Protein AF-A0A6L4YXU9-F1 (afdb_monomer_lite)

Secondary structure (DSSP, 8-state):
-----------------------------HHHHHHHHHHHHHTTT---------EETTEEHHHHHHHHHHHHHHHHHHHHHHHHHHHHHHHH--TTHHHHHHHHHHHHHHHHHHHHHHHHHHHH---HHHHHHHHHHHHHHHHHHHHHHHHHTT-

Structure (mmCIF, N/CA/C/O backbone):
data_AF-A0A6L4YXU9-F1
#
_entry.id   AF-A0A6L4YXU9-F1
#
loop_
_atom_site.group_PDB
_atom_site.id
_atom_site.type_symbol
_atom_site.label_atom_id
_atom_site.label_alt_id
_atom_site.label_comp_id
_atom_site.label_asym_id
_atom_site.label_entity_id
_atom_site.label_seq_id
_atom_site.pdbx_PDB_ins_code
_atom_site.Cartn_x
_atom_site.Cartn_y
_atom_site.Cartn_z
_atom_site.occupancy
_atom_site.B_iso_or_equiv
_atom_site.auth_seq_id
_atom_site.auth_comp_id
_atom_site.auth_asym_id
_atom_site.auth_atom_id
_atom_site.pdbx_PDB_model_num
ATOM 1 N N . MET A 1 1 ? -56.385 -51.523 -4.733 1.00 39.03 1 MET A N 1
ATOM 2 C CA . MET A 1 1 ? -55.164 -52.335 -4.971 1.00 39.03 1 MET A CA 1
ATOM 3 C C . MET A 1 1 ? -54.516 -51.772 -6.231 1.00 39.03 1 MET A C 1
ATOM 5 O O . MET A 1 1 ? -55.239 -51.633 -7.197 1.00 39.03 1 MET A O 1
ATOM 9 N N . LYS A 1 2 ? -53.259 -51.339 -6.315 1.00 42.25 2 LYS A N 1
ATOM 10 C CA . LYS A 1 2 ? -52.031 -51.617 -5.560 1.00 42.25 2 LYS A CA 1
ATOM 11 C C . LYS A 1 2 ? -51.325 -50.293 -5.210 1.00 42.25 2 LYS A C 1
ATOM 13 O O . LYS A 1 2 ? -51.511 -49.290 -5.886 1.00 42.25 2 LYS A O 1
ATOM 18 N N . ARG A 1 3 ? -50.572 -50.322 -4.112 1.00 47.16 3 ARG A N 1
ATOM 19 C CA . ARG A 1 3 ? -49.750 -49.234 -3.564 1.00 47.16 3 ARG A CA 1
ATOM 20 C C . ARG A 1 3 ? -48.421 -49.153 -4.313 1.00 47.16 3 ARG A C 1
ATOM 22 O O . ARG A 1 3 ? -47.896 -50.216 -4.613 1.00 47.16 3 ARG A O 1
ATOM 29 N N . THR A 1 4 ? -47.848 -47.956 -4.428 1.00 53.12 4 THR A N 1
ATOM 30 C CA . THR A 1 4 ? -46.419 -47.696 -4.164 1.00 53.12 4 THR A CA 1
ATOM 31 C C . THR A 1 4 ? -46.178 -46.197 -3.962 1.00 53.12 4 THR A C 1
ATOM 33 O O . THR A 1 4 ? -46.918 -45.354 -4.454 1.00 53.12 4 THR A O 1
ATOM 36 N N . THR A 1 5 ? -45.183 -45.912 -3.136 1.00 53.38 5 THR A N 1
ATOM 37 C CA . THR A 1 5 ? -44.944 -44.731 -2.301 1.00 53.38 5 THR A CA 1
ATOM 38 C C . THR A 1 5 ? -43.891 -43.764 -2.853 1.00 53.38 5 THR A C 1
ATOM 40 O O . THR A 1 5 ? -42.975 -44.211 -3.526 1.00 53.38 5 THR A O 1
ATOM 43 N N . PHE A 1 6 ? -44.005 -42.498 -2.412 1.00 49.38 6 PHE A N 1
ATOM 44 C CA . PHE A 1 6 ? -42.961 -41.508 -2.066 1.00 49.38 6 PHE A CA 1
ATOM 45 C C . PHE A 1 6 ? -41.852 -41.159 -3.084 1.00 49.38 6 PHE A C 1
ATOM 47 O O . PHE A 1 6 ? -41.071 -42.011 -3.481 1.00 49.38 6 PHE A O 1
ATOM 54 N N . ILE A 1 7 ? -41.666 -39.857 -3.351 1.00 48.28 7 ILE A N 1
ATOM 55 C CA . ILE A 1 7 ? -40.600 -39.022 -2.749 1.00 48.28 7 ILE A CA 1
ATOM 56 C C . ILE A 1 7 ? -40.839 -37.546 -3.136 1.00 48.28 7 ILE A C 1
ATOM 58 O O . ILE A 1 7 ? -41.000 -37.202 -4.303 1.00 48.28 7 ILE A O 1
ATOM 62 N N . LEU A 1 8 ? -40.886 -36.692 -2.110 1.00 47.59 8 LEU A N 1
ATOM 63 C CA . LEU A 1 8 ? -40.886 -35.230 -2.169 1.00 47.59 8 LEU A CA 1
ATOM 64 C C . LEU A 1 8 ? -39.457 -34.756 -2.494 1.00 47.59 8 LEU A C 1
ATOM 66 O O . LEU A 1 8 ? -38.537 -35.095 -1.752 1.00 47.59 8 LEU A O 1
ATOM 70 N N . ALA A 1 9 ? -39.266 -33.942 -3.531 1.00 46.94 9 ALA A N 1
ATOM 71 C CA . ALA A 1 9 ? -38.014 -33.218 -3.751 1.00 46.94 9 ALA A CA 1
ATOM 72 C C . ALA A 1 9 ? -38.276 -31.715 -3.592 1.00 46.94 9 ALA A C 1
ATOM 74 O O . ALA A 1 9 ? -38.815 -31.058 -4.479 1.00 46.94 9 ALA A O 1
ATOM 75 N N . ILE A 1 10 ? -37.936 -31.194 -2.414 1.00 50.03 10 ILE A N 1
ATOM 76 C CA . ILE A 1 10 ? -37.900 -29.762 -2.110 1.00 50.03 10 ILE A CA 1
ATOM 77 C C . ILE A 1 10 ? -36.638 -29.202 -2.768 1.00 50.03 10 ILE A C 1
ATOM 79 O O . ILE A 1 10 ? -35.527 -29.570 -2.391 1.00 50.03 10 ILE A O 1
ATOM 83 N N . ILE A 1 11 ? -36.802 -28.312 -3.744 1.00 49.38 11 ILE A N 1
ATOM 84 C CA . ILE A 1 11 ? -35.690 -27.574 -4.345 1.00 49.38 11 ILE A CA 1
ATOM 85 C C . ILE A 1 11 ? -35.424 -26.349 -3.463 1.00 49.38 11 ILE A C 1
ATOM 87 O O . ILE A 1 11 ? -36.076 -25.316 -3.595 1.00 49.38 11 ILE A O 1
ATOM 91 N N . PHE A 1 12 ? -34.466 -26.470 -2.543 1.00 49.00 12 PHE A N 1
ATOM 92 C CA . PHE A 1 12 ? -33.800 -25.312 -1.947 1.00 49.00 12 PHE A CA 1
ATOM 93 C C . PHE A 1 12 ? -32.809 -24.759 -2.974 1.00 49.00 12 PHE A C 1
ATOM 95 O O . PHE A 1 12 ? -31.709 -25.282 -3.138 1.00 49.00 12 PHE A O 1
ATOM 102 N N . PHE A 1 13 ? -33.205 -23.703 -3.685 1.00 44.09 13 PHE A N 1
ATOM 103 C CA . PHE A 1 13 ? -32.295 -22.926 -4.519 1.00 44.09 13 PHE A CA 1
ATOM 104 C C . PHE A 1 13 ? -31.609 -21.873 -3.638 1.00 44.09 13 PHE A C 1
ATOM 106 O O . PHE A 1 13 ? -32.119 -20.776 -3.433 1.00 44.09 13 PHE A O 1
ATOM 113 N N . GLN A 1 14 ? -30.470 -22.248 -3.062 1.00 39.28 14 GLN A N 1
ATOM 114 C CA . GLN A 1 14 ? -29.504 -21.329 -2.464 1.00 39.28 14 GLN A CA 1
ATOM 115 C C . GLN A 1 14 ? -28.193 -21.513 -3.230 1.00 39.28 14 GLN A C 1
ATOM 117 O O . GLN A 1 14 ? -27.430 -22.433 -2.953 1.00 39.28 14 GLN A O 1
ATOM 122 N N . PHE A 1 15 ? -27.958 -20.656 -4.223 1.00 47.62 15 PHE A N 1
ATOM 123 C CA . PHE A 1 15 ? -26.623 -20.400 -4.765 1.00 47.62 15 PHE A CA 1
ATOM 124 C C . PHE A 1 15 ? -26.179 -19.064 -4.167 1.00 47.62 15 PHE A C 1
ATOM 126 O O . PHE A 1 15 ? -26.762 -18.021 -4.439 1.00 47.62 15 PHE A O 1
ATOM 133 N N . ALA A 1 16 ? -25.383 -19.156 -3.105 1.00 45.72 16 ALA A N 1
ATOM 134 C CA . ALA A 1 16 ? -23.929 -19.000 -3.144 1.00 45.72 16 ALA A CA 1
ATOM 135 C C . ALA A 1 16 ? -23.555 -17.521 -3.011 1.00 45.72 16 ALA A C 1
ATOM 137 O O . ALA A 1 16 ? -23.391 -16.797 -3.990 1.00 45.72 16 ALA A O 1
ATOM 138 N N . GLY A 1 17 ? -23.430 -17.085 -1.753 1.00 42.91 17 GLY A N 1
ATOM 139 C CA . GLY A 1 17 ? -22.687 -15.876 -1.438 1.00 42.91 17 GLY A CA 1
ATOM 140 C C . GLY A 1 17 ? -21.296 -16.001 -2.045 1.00 42.91 17 GLY A C 1
ATOM 141 O O . GLY A 1 17 ? -20.619 -17.013 -1.860 1.00 42.91 17 GLY A O 1
ATOM 142 N N . VAL A 1 18 ? -20.906 -14.988 -2.811 1.00 47.31 18 VAL A N 1
ATOM 143 C CA . VAL A 1 18 ? -19.537 -14.821 -3.282 1.00 47.31 18 VAL A CA 1
ATOM 144 C C . VAL A 1 18 ? -18.675 -14.663 -2.037 1.00 47.31 18 VAL A C 1
ATOM 146 O O . VAL A 1 18 ? -18.603 -13.591 -1.441 1.00 47.31 18 VAL A O 1
ATOM 149 N N . ILE A 1 19 ? -18.063 -15.762 -1.610 1.00 49.94 19 ILE A N 1
ATOM 150 C CA . ILE A 1 19 ? -16.918 -15.718 -0.718 1.00 49.94 19 ILE A CA 1
ATOM 151 C C . ILE A 1 19 ? -15.796 -15.214 -1.621 1.00 49.94 19 ILE A C 1
ATOM 153 O O . ILE A 1 19 ? -15.251 -15.957 -2.436 1.00 49.94 19 ILE A O 1
ATOM 157 N N . THR A 1 20 ? -15.505 -13.917 -1.550 1.00 52.78 20 THR A N 1
ATOM 158 C CA . THR A 1 20 ? -14.175 -13.433 -1.924 1.00 52.78 20 THR A CA 1
ATOM 159 C C . THR A 1 20 ? -13.166 -14.319 -1.195 1.00 52.78 20 THR A C 1
ATOM 161 O O . THR A 1 20 ? -13.428 -14.609 -0.024 1.00 52.78 20 THR A O 1
ATOM 164 N N . PRO A 1 21 ? -12.062 -14.776 -1.810 1.00 49.03 21 PRO A N 1
ATOM 165 C CA . PRO A 1 21 ? -11.051 -15.517 -1.072 1.00 49.03 21 PRO A CA 1
ATOM 166 C C . PRO A 1 21 ? -10.605 -14.643 0.100 1.00 49.03 21 PRO A C 1
ATOM 168 O O . PRO A 1 21 ? -9.953 -13.617 -0.084 1.00 49.03 21 PRO A O 1
ATOM 171 N N . GLY A 1 22 ? -11.052 -15.018 1.299 1.00 40.00 22 GLY A N 1
ATOM 172 C CA . GLY A 1 22 ? -10.500 -14.512 2.535 1.00 40.00 22 GLY A CA 1
ATOM 173 C C . GLY A 1 22 ? -9.043 -14.916 2.500 1.00 40.00 22 GLY A C 1
ATOM 174 O O . GLY A 1 22 ? -8.725 -16.103 2.431 1.00 40.00 22 GLY A O 1
ATOM 175 N N . CYS A 1 23 ? -8.170 -13.921 2.438 1.00 41.53 23 CYS A N 1
ATOM 176 C CA . CYS A 1 23 ? -6.768 -14.126 2.703 1.00 41.53 23 CYS A CA 1
ATOM 177 C C .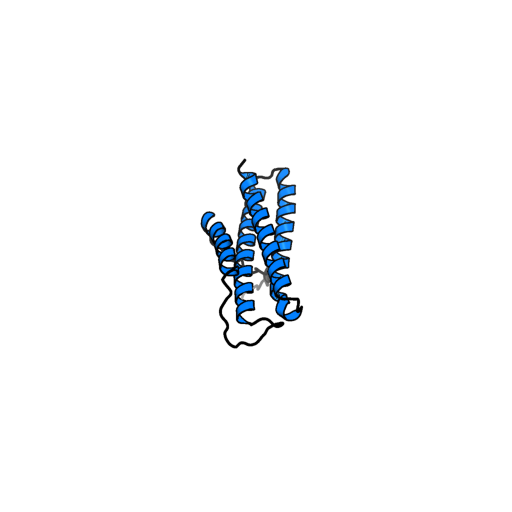 CYS A 1 23 ? -6.698 -14.611 4.157 1.00 41.53 23 CYS A C 1
ATOM 179 O O . CYS A 1 23 ? -6.863 -13.819 5.079 1.00 41.53 23 CYS A O 1
ATOM 181 N N . ASP A 1 24 ? -6.555 -15.923 4.355 1.00 43.91 24 ASP A N 1
ATOM 182 C CA . ASP A 1 24 ? -6.237 -16.515 5.652 1.00 43.91 24 ASP A CA 1
ATOM 183 C C . ASP A 1 24 ? -4.823 -16.057 6.034 1.00 43.91 24 ASP A C 1
ATOM 185 O O . ASP A 1 24 ? -3.835 -16.762 5.819 1.00 43.91 24 ASP A O 1
ATOM 189 N N . SER A 1 25 ? -4.691 -14.856 6.590 1.00 45.19 25 SER A N 1
ATOM 190 C CA . SER A 1 25 ? -3.520 -14.511 7.384 1.00 45.19 25 SER A CA 1
ATOM 191 C C . SER A 1 25 ? -3.806 -14.938 8.816 1.00 45.19 25 SER A C 1
ATOM 193 O O . SER A 1 25 ? -4.550 -14.313 9.570 1.00 45.19 25 SER A O 1
ATOM 195 N N . LYS A 1 26 ? -3.204 -16.071 9.192 1.00 37.84 26 LYS A N 1
ATOM 196 C CA . LYS A 1 26 ? -2.947 -16.392 10.595 1.00 37.84 26 LYS A CA 1
ATOM 197 C C . LYS A 1 26 ? -2.397 -15.131 11.260 1.00 37.84 26 LYS A C 1
ATOM 199 O O . LYS A 1 26 ? -1.426 -14.574 10.758 1.00 37.84 26 LYS A O 1
ATOM 204 N N . VAL A 1 27 ? -3.029 -14.717 12.357 1.00 40.81 27 VAL A N 1
ATOM 205 C CA . VAL A 1 27 ? -2.546 -13.674 13.270 1.00 40.81 27 VAL A CA 1
ATOM 206 C C . VAL A 1 27 ? -1.080 -13.979 13.575 1.00 40.81 27 VAL A C 1
ATOM 208 O O . VAL A 1 27 ? -0.781 -14.945 14.281 1.00 40.81 27 VAL A O 1
ATOM 211 N N . GLN A 1 28 ? -0.180 -13.231 12.943 1.00 37.84 28 GLN A N 1
ATOM 212 C CA . GLN A 1 28 ? 1.259 -13.362 13.098 1.00 37.84 28 GLN A CA 1
ATOM 213 C C . GLN A 1 28 ? 1.714 -12.122 13.854 1.00 37.84 28 GLN A C 1
ATOM 215 O O . GLN A 1 28 ? 1.535 -11.009 13.372 1.00 37.84 28 GLN A O 1
ATOM 220 N N . ASP A 1 29 ? 2.194 -12.396 15.066 1.00 38.41 29 ASP A N 1
ATOM 221 C CA . ASP A 1 29 ? 2.876 -11.538 16.034 1.00 38.41 29 ASP A CA 1
ATOM 222 C C . ASP A 1 29 ? 3.165 -10.110 15.539 1.00 38.41 29 ASP A C 1
ATOM 224 O O . ASP A 1 29 ? 3.946 -9.919 14.605 1.00 38.41 29 ASP A O 1
ATOM 228 N N . ASP A 1 30 ? 2.540 -9.120 16.183 1.00 44.56 30 ASP A N 1
ATOM 229 C CA . ASP A 1 30 ? 2.488 -7.705 15.789 1.00 44.56 30 ASP A CA 1
ATOM 230 C C . ASP A 1 30 ? 3.864 -7.149 15.360 1.00 44.56 30 ASP A C 1
ATOM 232 O O . ASP A 1 30 ? 3.960 -6.359 14.423 1.00 44.56 30 ASP A O 1
ATOM 236 N N . ASN A 1 31 ? 4.957 -7.623 15.968 1.00 42.62 31 ASN A N 1
ATOM 237 C CA . ASN A 1 31 ? 6.328 -7.199 15.679 1.00 42.62 31 ASN A CA 1
ATOM 238 C C . ASN A 1 31 ? 6.845 -7.606 14.274 1.00 42.62 31 ASN A C 1
ATOM 240 O O . ASN A 1 31 ? 7.610 -6.867 13.653 1.00 42.62 31 ASN A O 1
ATOM 244 N N . GLU A 1 32 ? 6.400 -8.740 13.727 1.00 44.06 32 GLU A N 1
ATOM 245 C CA . GLU A 1 32 ? 6.826 -9.241 12.409 1.00 44.06 32 GLU A CA 1
ATOM 246 C C . GLU A 1 32 ? 6.249 -8.396 11.255 1.00 44.06 32 GLU A C 1
ATOM 248 O O . GLU A 1 32 ? 6.909 -8.161 10.238 1.00 44.06 32 GLU A O 1
ATOM 253 N N . THR A 1 33 ? 5.023 -7.890 11.416 1.00 46.59 33 THR A N 1
ATOM 254 C CA . THR A 1 33 ? 4.343 -7.048 10.416 1.00 46.59 33 THR A CA 1
ATOM 255 C C . THR A 1 33 ? 5.027 -5.684 10.286 1.00 46.59 33 THR A C 1
ATOM 257 O O . THR A 1 33 ? 5.230 -5.182 9.174 1.00 46.59 33 THR A O 1
ATOM 260 N N . TYR A 1 34 ? 5.465 -5.110 11.411 1.00 48.75 34 TYR A N 1
ATOM 261 C CA . TYR A 1 34 ? 6.233 -3.865 11.447 1.00 48.75 34 TYR A CA 1
ATOM 262 C C . TYR A 1 34 ? 7.598 -3.991 10.768 1.00 48.75 34 TYR A C 1
ATOM 264 O O . TYR A 1 34 ? 7.980 -3.093 10.005 1.00 48.75 34 TYR A O 1
ATOM 272 N N . GLU A 1 35 ? 8.304 -5.100 11.007 1.00 49.03 35 GLU A N 1
ATOM 273 C CA . GLU A 1 35 ? 9.588 -5.377 10.365 1.00 49.03 35 GLU A CA 1
ATOM 274 C C . GLU A 1 35 ? 9.445 -5.550 8.850 1.00 49.03 35 GLU A C 1
ATOM 276 O O . GLU A 1 35 ? 10.203 -4.940 8.097 1.00 49.03 35 GLU A O 1
ATOM 281 N N . ARG A 1 36 ? 8.431 -6.279 8.363 1.00 50.59 36 ARG A N 1
ATOM 282 C CA . ARG A 1 36 ? 8.212 -6.474 6.913 1.00 50.59 36 ARG A CA 1
ATOM 283 C C . ARG A 1 36 ? 8.027 -5.161 6.147 1.00 50.59 36 ARG A C 1
ATOM 285 O O . ARG A 1 36 ? 8.539 -5.026 5.035 1.00 50.59 36 ARG A O 1
ATOM 292 N N . ILE A 1 37 ? 7.341 -4.178 6.735 1.00 51.41 37 ILE A N 1
ATOM 293 C CA . ILE A 1 37 ? 7.167 -2.845 6.130 1.00 51.41 37 ILE A CA 1
ATOM 294 C C . ILE A 1 37 ? 8.497 -2.076 6.102 1.00 51.41 37 ILE A C 1
ATOM 296 O O . ILE A 1 37 ? 8.775 -1.366 5.135 1.00 51.41 37 ILE A O 1
ATOM 300 N N . TYR A 1 38 ? 9.323 -2.213 7.144 1.00 46.03 38 TYR A N 1
ATOM 301 C CA . TYR A 1 38 ? 10.631 -1.559 7.224 1.00 46.03 38 TYR A CA 1
ATOM 302 C C . TYR A 1 38 ? 11.641 -2.167 6.234 1.00 46.03 38 TYR A C 1
ATOM 304 O O . TYR A 1 38 ? 12.291 -1.425 5.499 1.00 46.03 38 TYR A O 1
ATOM 312 N N . PHE A 1 39 ? 11.704 -3.499 6.127 1.00 49.00 39 PHE A N 1
ATOM 313 C CA . PHE A 1 39 ? 12.562 -4.196 5.160 1.00 49.00 39 PHE A CA 1
ATOM 314 C C . PHE A 1 39 ? 12.187 -3.888 3.703 1.00 49.00 39 PHE A C 1
ATOM 316 O O . PHE A 1 39 ? 13.068 -3.679 2.872 1.00 49.00 39 PHE A O 1
ATOM 323 N N . ALA A 1 40 ? 10.894 -3.746 3.396 1.00 50.34 40 ALA A N 1
ATOM 324 C CA . ALA A 1 40 ? 10.443 -3.379 2.053 1.00 50.34 40 ALA A CA 1
ATOM 325 C C . ALA A 1 40 ? 10.925 -1.984 1.598 1.00 50.34 40 ALA A C 1
ATOM 327 O O . ALA A 1 40 ? 11.028 -1.733 0.399 1.00 50.34 40 ALA A O 1
ATOM 328 N N . LYS A 1 41 ? 11.235 -1.070 2.529 1.00 47.91 41 LYS A N 1
ATOM 329 C CA . LYS A 1 41 ? 11.804 0.245 2.197 1.00 47.91 41 LYS A CA 1
ATOM 330 C C . LYS A 1 41 ? 13.266 0.138 1.748 1.00 47.91 41 LYS A C 1
ATOM 332 O O . LYS A 1 41 ? 13.665 0.846 0.831 1.00 47.91 41 LYS A O 1
ATOM 337 N N . GLN A 1 42 ? 14.033 -0.769 2.353 1.00 50.34 42 GLN A N 1
ATOM 338 C CA . GLN A 1 42 ? 15.452 -0.972 2.048 1.00 50.34 42 GLN A CA 1
ATOM 339 C C . GLN A 1 42 ? 15.662 -1.700 0.704 1.00 50.34 42 GLN A C 1
ATOM 341 O O . GLN A 1 42 ? 16.565 -1.347 -0.049 1.00 50.34 42 GLN A O 1
ATOM 346 N N . ASP A 1 43 ? 14.768 -2.628 0.344 1.00 52.47 43 ASP A N 1
ATOM 347 C CA . ASP A 1 43 ? 14.772 -3.315 -0.964 1.00 52.47 43 ASP A CA 1
ATOM 348 C C . ASP A 1 43 ? 14.474 -2.379 -2.155 1.00 52.47 43 ASP A C 1
ATOM 350 O O . ASP A 1 43 ? 14.811 -2.673 -3.301 1.00 52.47 43 ASP A O 1
ATOM 354 N N . LEU A 1 44 ? 13.841 -1.231 -1.905 1.00 53.31 44 LEU A N 1
ATOM 355 C CA . LEU A 1 44 ? 13.482 -0.252 -2.938 1.00 53.31 44 LEU A CA 1
ATOM 356 C C . LEU A 1 44 ? 14.692 0.587 -3.404 1.00 53.31 44 LEU A C 1
ATOM 358 O O . LEU A 1 44 ? 14.700 1.102 -4.532 1.00 53.31 44 LEU A O 1
ATOM 362 N N . GLU A 1 45 ? 15.712 0.703 -2.546 1.00 54.38 45 GLU A N 1
ATOM 363 C CA . GLU A 1 45 ? 16.960 1.437 -2.792 1.00 54.38 45 GLU A CA 1
ATOM 364 C C . GLU A 1 45 ? 18.028 0.588 -3.512 1.00 54.38 45 GLU A C 1
ATOM 366 O O . GLU A 1 45 ? 18.913 1.151 -4.152 1.00 54.38 45 GLU A O 1
ATOM 371 N N . SER A 1 46 ? 17.934 -0.749 -3.500 1.00 52.94 46 SER A N 1
ATOM 372 C CA . SER A 1 46 ? 18.962 -1.667 -4.036 1.00 52.94 46 SER A CA 1
ATOM 373 C C . SER A 1 46 ? 18.834 -2.016 -5.533 1.00 52.94 46 SER A C 1
ATOM 375 O O . SER A 1 46 ? 19.467 -2.952 -6.018 1.00 52.94 46 SER A O 1
ATOM 377 N N . LEU A 1 47 ? 18.053 -1.259 -6.309 1.00 53.56 47 LEU A N 1
ATOM 378 C CA . LEU A 1 47 ? 17.769 -1.535 -7.725 1.00 53.56 47 LEU A CA 1
ATOM 379 C C . LEU A 1 47 ? 18.936 -1.179 -8.676 1.00 53.56 47 LEU A C 1
ATOM 381 O O . LEU A 1 47 ? 18.854 -0.217 -9.441 1.00 53.56 47 LEU A O 1
ATOM 385 N N . GLN A 1 48 ? 19.997 -1.989 -8.682 1.00 50.12 48 GLN A N 1
ATOM 386 C CA . GLN A 1 48 ? 20.983 -2.038 -9.770 1.00 50.12 48 GLN A CA 1
ATOM 387 C C . GLN A 1 48 ? 21.306 -3.483 -10.164 1.00 50.12 48 GLN A C 1
ATOM 389 O O . GLN A 1 48 ? 21.979 -4.205 -9.438 1.00 50.12 48 GLN A O 1
ATOM 394 N N . SER A 1 49 ? 20.846 -3.874 -11.351 1.00 47.72 49 SER A N 1
ATOM 395 C CA . SER A 1 49 ? 21.364 -4.996 -12.136 1.00 47.72 49 SER A CA 1
ATOM 396 C C . SER A 1 49 ? 20.793 -4.858 -13.547 1.00 47.72 49 SER A C 1
ATOM 398 O O . SER A 1 49 ? 19.578 -4.906 -13.733 1.00 47.72 49 SER A O 1
ATOM 400 N N . ASP A 1 50 ? 21.662 -4.590 -14.519 1.00 48.91 50 ASP A N 1
ATOM 401 C CA . ASP A 1 50 ? 21.303 -4.514 -15.931 1.00 48.91 50 ASP A CA 1
ATOM 402 C C . ASP A 1 50 ? 21.383 -5.920 -16.542 1.00 48.91 50 ASP A C 1
ATOM 404 O O . ASP A 1 50 ? 22.429 -6.568 -16.504 1.00 48.91 50 ASP A O 1
ATOM 408 N N . SER A 1 51 ? 20.278 -6.379 -17.125 1.00 49.81 51 SER A N 1
ATOM 409 C CA . SER A 1 51 ? 20.236 -7.542 -18.010 1.00 49.81 51 SER A CA 1
ATOM 410 C C . SER A 1 51 ? 19.297 -7.238 -19.170 1.00 49.81 51 SER A C 1
ATOM 412 O O . SER A 1 51 ? 18.182 -6.759 -18.960 1.00 49.81 51 SER A O 1
ATOM 414 N N . ASP A 1 52 ? 19.758 -7.512 -20.389 1.00 60.28 52 ASP A N 1
ATOM 415 C CA . ASP A 1 52 ? 19.065 -7.303 -21.664 1.00 60.28 52 ASP A CA 1
ATOM 416 C C . ASP A 1 52 ? 17.592 -7.735 -21.592 1.00 60.28 52 ASP A C 1
ATOM 418 O O . ASP A 1 52 ? 17.296 -8.925 -21.486 1.00 60.28 52 ASP A O 1
ATOM 422 N N . THR A 1 53 ? 16.638 -6.796 -21.607 1.00 55.47 53 THR A N 1
ATOM 423 C CA . THR A 1 53 ? 15.226 -7.150 -21.395 1.00 55.47 53 THR A CA 1
ATOM 424 C C . THR A 1 53 ? 14.241 -6.262 -22.141 1.00 55.47 53 THR A C 1
ATOM 426 O O . THR A 1 53 ? 14.414 -5.054 -22.286 1.00 55.47 53 THR A O 1
ATOM 429 N N . LEU A 1 54 ? 13.163 -6.917 -22.585 1.00 62.19 54 LEU A N 1
ATOM 430 C CA . LEU A 1 54 ? 11.883 -6.319 -22.956 1.00 62.19 54 LEU A CA 1
ATOM 431 C C . LEU A 1 54 ? 11.539 -5.143 -22.029 1.00 62.19 54 LEU A C 1
ATOM 433 O O . LEU A 1 54 ? 11.744 -5.220 -20.814 1.00 62.19 54 LEU A O 1
ATOM 437 N N . SER A 1 55 ? 10.999 -4.072 -22.607 1.00 69.00 55 SER A N 1
ATOM 438 C CA . SER A 1 55 ? 10.583 -2.888 -21.866 1.00 69.00 55 SER A CA 1
ATOM 439 C C . SER A 1 55 ? 9.063 -2.797 -21.763 1.00 69.00 55 SER A C 1
ATOM 441 O O . SER A 1 55 ? 8.332 -3.075 -22.713 1.00 69.00 55 SER A O 1
ATOM 443 N N . ILE A 1 56 ? 8.590 -2.392 -20.589 1.00 68.81 56 ILE A N 1
ATOM 444 C CA . ILE A 1 56 ? 7.217 -1.950 -20.347 1.00 68.81 56 ILE A CA 1
ATOM 445 C C . ILE A 1 56 ? 7.310 -0.452 -20.095 1.00 68.81 56 ILE A C 1
ATOM 447 O O . ILE A 1 56 ? 8.022 -0.027 -19.188 1.00 68.81 56 ILE A O 1
ATOM 451 N N . SER A 1 57 ? 6.638 0.354 -20.917 1.00 70.69 57 SER A N 1
ATOM 452 C CA . SER A 1 57 ? 6.604 1.817 -20.745 1.00 70.69 57 SER A CA 1
ATOM 453 C C . SER A 1 57 ? 7.998 2.478 -20.682 1.00 70.69 57 SER A C 1
ATOM 455 O O . SER A 1 57 ? 8.176 3.487 -20.013 1.00 70.69 57 SER A O 1
ATOM 457 N N . GLY A 1 58 ? 9.010 1.905 -21.351 1.00 75.19 58 GLY A N 1
ATOM 458 C CA . GLY A 1 58 ? 10.393 2.414 -21.332 1.00 75.19 58 GLY A CA 1
ATOM 459 C C . GLY A 1 58 ? 11.251 1.960 -20.140 1.00 75.19 58 GLY A C 1
ATOM 460 O O . GLY A 1 58 ? 12.426 2.311 -20.075 1.00 75.19 58 GLY A O 1
ATOM 461 N N . VAL A 1 59 ? 10.705 1.138 -19.241 1.00 81.75 59 VAL A N 1
ATOM 462 C CA . VAL A 1 59 ? 11.389 0.552 -18.075 1.00 81.75 59 VAL A CA 1
ATOM 463 C C . VAL A 1 59 ? 11.648 -0.926 -18.337 1.00 81.75 59 VAL A C 1
ATOM 465 O O . VAL A 1 59 ? 10.831 -1.585 -18.983 1.00 81.75 59 VAL A O 1
ATOM 468 N N . SER A 1 60 ? 12.758 -1.483 -17.844 1.00 84.31 60 SER A N 1
ATOM 469 C CA . SER A 1 60 ? 12.965 -2.931 -17.949 1.00 84.31 60 SER A CA 1
ATOM 470 C C . SER A 1 60 ? 11.878 -3.687 -17.180 1.00 84.31 60 SER A C 1
ATOM 472 O O . SER A 1 60 ? 11.495 -3.296 -16.073 1.00 84.31 60 SER A O 1
ATOM 474 N N . VAL A 1 61 ? 11.390 -4.789 -17.757 1.00 84.31 61 VAL A N 1
ATOM 475 C CA . VAL A 1 61 ? 10.385 -5.658 -17.117 1.00 84.31 61 VAL A CA 1
ATOM 476 C C . VAL A 1 61 ? 10.819 -6.064 -15.706 1.00 84.31 61 VAL A C 1
ATOM 478 O O . VAL A 1 61 ? 10.009 -6.048 -14.787 1.00 84.31 61 VAL A O 1
ATOM 481 N N . GLU A 1 62 ? 12.104 -6.361 -15.506 1.00 84.88 62 GLU A N 1
ATOM 482 C CA . GLU A 1 62 ? 12.650 -6.729 -14.197 1.00 84.88 62 GLU A CA 1
ATOM 483 C C . GLU A 1 62 ? 12.527 -5.599 -13.161 1.00 84.88 62 GLU A C 1
ATOM 485 O O . GLU A 1 62 ? 12.043 -5.831 -12.051 1.00 84.88 62 GLU A O 1
ATOM 490 N N . LYS A 1 63 ? 12.902 -4.360 -13.523 1.00 85.12 63 LYS A N 1
ATOM 491 C CA . LYS A 1 63 ? 12.779 -3.191 -12.631 1.00 85.12 63 LYS A CA 1
ATOM 492 C C . LYS A 1 63 ? 11.321 -2.944 -12.254 1.00 85.12 63 LYS A C 1
ATOM 494 O O . LYS A 1 63 ? 11.029 -2.648 -11.094 1.00 85.12 63 LYS A O 1
ATOM 499 N N . TRP A 1 64 ? 10.419 -3.096 -13.221 1.00 86.38 64 TRP A N 1
ATOM 500 C CA . TRP A 1 64 ? 8.985 -2.963 -13.008 1.00 86.38 64 TRP A CA 1
ATOM 501 C C . TRP A 1 64 ? 8.427 -4.033 -12.059 1.00 86.38 64 TRP A C 1
ATOM 503 O O . TRP A 1 64 ? 7.787 -3.697 -11.062 1.00 86.38 64 TRP A O 1
ATOM 513 N N . GLU A 1 65 ? 8.690 -5.312 -12.330 1.00 87.94 65 GLU A N 1
ATOM 514 C CA . GLU A 1 65 ? 8.183 -6.416 -11.509 1.00 87.94 65 GLU A CA 1
ATOM 515 C C . GLU A 1 65 ? 8.744 -6.367 -10.084 1.00 87.94 65 GLU A C 1
ATOM 517 O O . GLU A 1 65 ? 8.003 -6.586 -9.125 1.00 87.94 65 GLU A O 1
ATOM 522 N N . ASN A 1 66 ? 10.023 -6.013 -9.907 1.00 87.75 66 ASN A N 1
ATOM 523 C CA . ASN A 1 66 ? 10.580 -5.858 -8.566 1.00 87.75 66 ASN A CA 1
ATOM 524 C C . ASN A 1 66 ? 9.883 -4.733 -7.789 1.00 87.75 66 ASN A C 1
ATOM 526 O O . ASN A 1 66 ? 9.477 -4.928 -6.642 1.00 87.75 66 ASN A O 1
ATOM 530 N N . PHE A 1 67 ? 9.685 -3.574 -8.424 1.00 88.81 67 PHE A N 1
ATOM 531 C CA . PHE A 1 67 ? 8.955 -2.470 -7.810 1.00 88.81 67 PHE A CA 1
ATOM 532 C C . PHE A 1 67 ? 7.530 -2.878 -7.422 1.00 88.81 67 PHE A C 1
ATOM 534 O O . PHE A 1 67 ? 7.137 -2.687 -6.272 1.00 88.81 67 PHE A O 1
ATOM 541 N N . ARG A 1 68 ? 6.783 -3.503 -8.343 1.00 91.19 68 ARG A N 1
ATOM 542 C CA . ARG A 1 68 ? 5.432 -4.016 -8.081 1.00 91.19 68 ARG A CA 1
ATOM 543 C C . ARG A 1 68 ? 5.421 -4.941 -6.866 1.00 91.19 68 ARG A C 1
ATOM 545 O O . ARG A 1 68 ? 4.610 -4.738 -5.969 1.00 91.19 68 ARG A O 1
ATOM 552 N N . ASN A 1 69 ? 6.329 -5.914 -6.811 1.00 89.12 69 ASN A N 1
ATOM 553 C CA . ASN A 1 69 ? 6.401 -6.886 -5.720 1.00 89.12 69 ASN A CA 1
ATOM 554 C C . ASN A 1 69 ? 6.681 -6.226 -4.363 1.00 89.12 69 ASN A C 1
ATOM 556 O O . ASN A 1 69 ? 6.064 -6.586 -3.357 1.00 89.12 69 ASN A O 1
ATOM 560 N N . ILE A 1 70 ? 7.603 -5.261 -4.317 1.00 88.75 70 ILE A N 1
ATOM 561 C CA . ILE A 1 70 ? 7.910 -4.512 -3.093 1.00 88.75 70 ILE A CA 1
ATOM 562 C C . ILE A 1 70 ? 6.693 -3.695 -2.656 1.00 88.75 70 ILE A C 1
ATOM 564 O O . ILE A 1 70 ? 6.290 -3.761 -1.492 1.00 88.75 70 ILE A O 1
ATOM 568 N N . SER A 1 71 ? 6.075 -2.959 -3.578 1.00 90.62 71 SER A N 1
ATOM 569 C CA . SER A 1 71 ? 4.884 -2.166 -3.286 1.00 90.62 71 SER A CA 1
ATOM 570 C C . SER A 1 71 ? 3.717 -3.033 -2.816 1.00 90.62 71 SER A C 1
ATOM 572 O O . SER A 1 71 ? 3.076 -2.685 -1.828 1.00 90.62 71 SER A O 1
ATOM 574 N N . ASP A 1 72 ? 3.481 -4.192 -3.432 1.00 90.44 72 ASP A N 1
ATOM 575 C CA . ASP A 1 72 ? 2.414 -5.114 -3.031 1.00 90.44 72 ASP A CA 1
ATOM 576 C C . ASP A 1 72 ? 2.605 -5.641 -1.607 1.00 90.44 72 ASP A C 1
ATOM 578 O O . ASP A 1 72 ? 1.652 -5.656 -0.826 1.00 90.44 72 ASP A O 1
ATOM 582 N N . LYS A 1 73 ? 3.835 -6.004 -1.218 1.00 90.75 73 LYS A N 1
ATOM 583 C CA . LYS A 1 73 ? 4.134 -6.401 0.169 1.00 90.75 73 LYS A CA 1
ATOM 584 C C . LYS A 1 73 ? 3.779 -5.291 1.161 1.00 90.75 73 LYS A C 1
ATOM 586 O O . LYS A 1 73 ? 3.218 -5.567 2.221 1.00 90.75 73 LYS A O 1
ATOM 591 N N . ARG A 1 74 ? 4.076 -4.034 0.817 1.00 91.81 74 ARG A N 1
ATOM 592 C CA . ARG A 1 74 ? 3.757 -2.869 1.658 1.00 91.81 74 ARG A CA 1
ATOM 593 C C . ARG A 1 74 ? 2.252 -2.622 1.748 1.00 91.81 74 ARG A C 1
ATOM 595 O O . ARG A 1 74 ? 1.747 -2.370 2.838 1.00 91.81 74 ARG A O 1
ATOM 602 N N . ILE A 1 75 ? 1.537 -2.745 0.632 1.00 93.19 75 ILE A N 1
ATOM 603 C CA . ILE A 1 75 ? 0.074 -2.615 0.579 1.00 93.19 75 ILE A CA 1
ATOM 604 C C . ILE A 1 75 ? -0.592 -3.679 1.458 1.00 93.19 75 ILE A C 1
ATOM 606 O O . ILE A 1 75 ? -1.488 -3.335 2.225 1.00 93.19 75 ILE A O 1
ATOM 610 N N . ILE A 1 76 ? -0.125 -4.931 1.405 1.00 92.44 76 ILE A N 1
ATOM 611 C CA . ILE A 1 76 ? -0.631 -6.033 2.245 1.00 92.44 76 ILE A CA 1
ATOM 612 C C . ILE A 1 76 ? -0.359 -5.773 3.735 1.00 92.44 76 ILE A C 1
ATOM 614 O O . ILE A 1 76 ? -1.216 -6.029 4.584 1.00 92.44 76 ILE A O 1
ATOM 618 N N . GLY A 1 77 ? 0.816 -5.229 4.070 1.00 89.38 77 GLY A N 1
ATOM 619 C CA . GLY A 1 77 ? 1.125 -4.810 5.440 1.00 89.38 77 GLY A CA 1
ATOM 620 C C . GLY A 1 77 ? 0.152 -3.742 5.955 1.00 89.38 77 GLY A C 1
ATOM 621 O O . GLY A 1 77 ? -0.376 -3.862 7.059 1.00 89.38 77 GLY A O 1
ATOM 622 N N . ASN A 1 78 ? -0.152 -2.739 5.127 1.00 92.06 78 ASN A N 1
ATOM 623 C CA . ASN A 1 78 ? -1.142 -1.711 5.454 1.00 92.06 78 ASN A CA 1
ATOM 624 C C . ASN A 1 78 ? -2.563 -2.286 5.588 1.00 92.06 78 ASN A C 1
ATOM 626 O O . ASN A 1 78 ? -3.284 -1.892 6.501 1.00 92.06 78 ASN A O 1
ATOM 630 N N . GLU A 1 79 ? -2.970 -3.213 4.711 1.00 94.00 79 GLU A N 1
ATOM 631 C CA . GLU A 1 79 ? -4.269 -3.909 4.787 1.00 94.00 79 GLU A CA 1
ATOM 632 C C . GLU A 1 79 ? -4.425 -4.645 6.126 1.00 94.00 79 GLU A C 1
ATOM 634 O O . GLU A 1 79 ? -5.450 -4.501 6.791 1.00 94.00 79 GLU A O 1
ATOM 639 N N . SER A 1 80 ? -3.375 -5.343 6.566 1.00 91.38 80 SER A N 1
ATOM 640 C CA . SER A 1 80 ? -3.369 -6.070 7.843 1.00 91.38 80 SER A CA 1
ATOM 641 C C . SER A 1 80 ? -3.546 -5.120 9.036 1.00 91.38 80 SER A C 1
ATOM 643 O O . SER A 1 80 ? -4.428 -5.323 9.870 1.00 91.38 80 SER A O 1
ATOM 645 N N . LEU A 1 81 ? -2.787 -4.017 9.070 1.00 89.62 81 LEU A N 1
ATOM 646 C CA . LEU A 1 81 ? -2.887 -3.015 10.138 1.00 89.62 81 LEU A CA 1
ATOM 647 C C . LEU A 1 81 ? -4.256 -2.310 10.156 1.00 89.62 81 LEU A C 1
ATOM 649 O O . LEU A 1 81 ? -4.798 -2.001 11.218 1.00 89.62 81 LEU A O 1
ATOM 653 N N . ILE A 1 82 ? -4.852 -2.076 8.983 1.00 91.75 82 ILE A N 1
ATOM 654 C CA . ILE A 1 82 ? -6.214 -1.543 8.855 1.00 91.75 82 ILE A CA 1
ATOM 655 C C . ILE A 1 82 ? -7.238 -2.489 9.495 1.00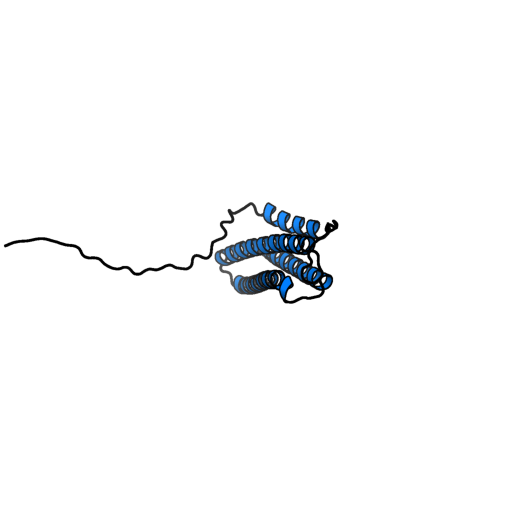 91.75 82 ILE A C 1
ATOM 657 O O . ILE A 1 82 ? -8.120 -2.026 10.225 1.00 91.75 82 ILE A O 1
ATOM 661 N N . ASP A 1 83 ? -7.140 -3.792 9.245 1.00 90.56 83 ASP A N 1
ATOM 662 C CA . ASP A 1 83 ? -8.084 -4.779 9.777 1.00 90.56 83 ASP A CA 1
ATOM 663 C C . ASP A 1 83 ? -7.969 -4.939 11.300 1.00 90.56 83 ASP A C 1
ATOM 665 O O . ASP A 1 83 ? -8.986 -5.036 12.005 1.00 90.56 83 ASP A O 1
ATOM 669 N N . GLU A 1 84 ? -6.751 -4.863 11.835 1.00 87.81 84 GLU A N 1
ATOM 670 C CA . GLU A 1 84 ? -6.503 -4.805 13.277 1.00 87.81 84 GLU A CA 1
ATOM 671 C C . GLU A 1 84 ? -7.130 -3.558 13.913 1.00 87.81 84 GLU A C 1
ATOM 673 O O . GLU A 1 84 ? -7.892 -3.666 14.882 1.00 87.81 84 GLU A O 1
ATOM 678 N N . LEU A 1 85 ? -6.883 -2.374 13.340 1.00 88.19 85 LEU A N 1
ATOM 679 C CA . LEU A 1 85 ? -7.443 -1.110 13.824 1.00 88.19 85 LEU A CA 1
ATOM 680 C C . LEU A 1 85 ? -8.980 -1.123 13.805 1.00 88.19 85 LEU A C 1
ATOM 682 O O . LEU A 1 85 ? -9.615 -0.758 14.796 1.00 88.19 85 LEU A O 1
ATOM 686 N N . LYS A 1 86 ? -9.599 -1.616 12.724 1.00 89.38 86 LYS A N 1
ATOM 687 C CA . LYS A 1 86 ? -11.063 -1.789 12.645 1.00 89.38 86 LYS A CA 1
ATOM 688 C C . LYS A 1 86 ? -11.593 -2.715 13.736 1.00 89.38 86 LYS A C 1
ATOM 690 O O . LYS A 1 86 ? -12.685 -2.494 14.261 1.00 89.38 86 LYS A O 1
ATOM 695 N N . THR A 1 87 ? -10.853 -3.770 14.061 1.00 87.88 87 THR A N 1
ATOM 696 C CA . THR A 1 87 ? -11.246 -4.730 15.098 1.00 87.88 87 THR A CA 1
ATOM 697 C C . THR A 1 87 ? -11.173 -4.113 16.493 1.00 87.88 87 THR A C 1
ATOM 699 O O . THR A 1 87 ? -12.065 -4.363 17.305 1.00 87.88 87 THR A O 1
ATOM 702 N N . ARG A 1 88 ? -10.155 -3.292 16.779 1.00 84.00 88 ARG A N 1
ATOM 703 C CA . ARG A 1 88 ? -10.026 -2.582 18.064 1.00 84.00 88 ARG A CA 1
ATOM 704 C C . ARG A 1 88 ? -11.149 -1.572 18.285 1.00 84.00 88 ARG A C 1
ATOM 706 O O . ARG A 1 88 ? -11.818 -1.645 19.312 1.00 84.00 88 ARG A O 1
ATOM 713 N N . ILE A 1 89 ? -11.451 -0.756 17.280 1.00 82.81 89 ILE A N 1
ATOM 714 C CA . ILE A 1 89 ? -12.548 0.226 17.322 1.00 82.81 89 ILE A CA 1
ATOM 715 C C . ILE A 1 89 ? -13.898 -0.440 17.612 1.00 82.81 89 ILE A C 1
ATOM 717 O O . ILE A 1 89 ? -14.651 -0.011 18.486 1.00 82.81 89 ILE A O 1
ATOM 721 N N . LYS A 1 90 ? -14.203 -1.556 16.938 1.00 79.62 90 LYS A N 1
ATOM 722 C CA . LYS A 1 90 ? -15.444 -2.308 17.195 1.00 79.62 90 LYS A CA 1
ATOM 723 C C . LYS A 1 90 ? -15.556 -2.801 18.641 1.00 79.62 90 LYS A C 1
ATOM 725 O O . LYS A 1 90 ? -16.669 -3.005 19.120 1.00 79.62 90 LYS A O 1
ATOM 730 N N . LYS A 1 91 ? -14.428 -3.023 19.323 1.00 78.25 91 LYS A N 1
ATOM 731 C CA . LYS A 1 91 ? -14.392 -3.453 20.727 1.00 78.25 91 LYS A CA 1
ATOM 732 C C . LYS A 1 91 ? -14.543 -2.283 21.706 1.00 78.25 91 LYS A C 1
ATOM 734 O O . LYS A 1 91 ? -15.088 -2.504 22.784 1.00 78.25 91 LYS A O 1
ATOM 739 N N . SER A 1 92 ? -14.075 -1.076 21.378 1.00 76.88 92 SER A N 1
ATOM 740 C CA . SER A 1 92 ? -14.121 0.080 22.288 1.00 76.88 92 SER A CA 1
ATOM 741 C C . SER A 1 92 ? -15.492 0.752 22.364 1.00 76.88 92 SER A C 1
ATOM 743 O O . SER A 1 92 ? -15.900 1.150 23.457 1.00 76.88 92 SER A O 1
ATOM 745 N N . GLY A 1 93 ? -16.207 0.883 21.241 1.00 68.06 93 GLY A N 1
ATOM 746 C CA . GLY A 1 93 ? -17.551 1.474 21.179 1.00 68.06 93 GLY A CA 1
ATOM 747 C C . GLY A 1 93 ? -17.659 2.934 21.661 1.00 68.06 93 GLY A C 1
ATOM 748 O O . GLY A 1 93 ? -18.735 3.365 22.084 1.00 68.06 93 GLY A O 1
ATOM 749 N N . LYS A 1 94 ? -16.564 3.704 21.657 1.00 74.56 94 LYS A N 1
ATOM 750 C CA . LYS A 1 94 ? -16.491 5.092 22.147 1.00 74.56 94 LYS A CA 1
ATOM 751 C C . LYS A 1 94 ? -16.832 6.097 21.041 1.00 74.56 94 LYS A C 1
ATOM 753 O O . LYS A 1 94 ? -16.724 5.838 19.856 1.00 74.56 94 LYS A O 1
ATOM 758 N N . ARG A 1 95 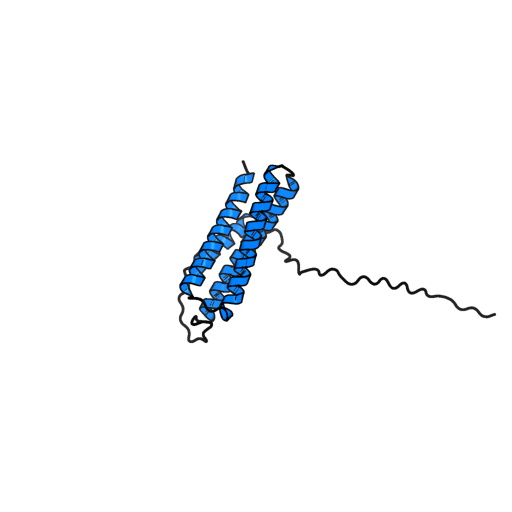? -17.204 7.327 21.413 1.00 61.53 95 ARG A N 1
ATOM 759 C CA . ARG A 1 95 ? -17.541 8.395 20.444 1.00 61.53 95 ARG A CA 1
ATOM 760 C C . ARG A 1 95 ? -16.362 8.813 19.547 1.00 61.53 95 ARG A C 1
ATOM 762 O O . ARG A 1 95 ? -16.593 9.220 18.410 1.00 61.53 95 ARG A O 1
ATOM 769 N N . ASN A 1 96 ? -15.126 8.726 20.047 1.00 68.69 96 ASN A N 1
ATOM 770 C CA . ASN A 1 96 ? -13.924 9.042 19.265 1.00 68.69 96 ASN A CA 1
ATOM 771 C C . ASN A 1 96 ? -13.692 8.028 18.131 1.00 68.69 96 ASN A C 1
ATOM 773 O O . ASN A 1 96 ? -13.081 8.375 17.121 1.00 68.69 96 ASN A O 1
ATOM 777 N N . ASP A 1 97 ? -14.275 6.835 18.247 1.00 74.62 97 ASP A N 1
ATOM 778 C CA . ASP A 1 97 ? -14.178 5.745 17.280 1.00 74.62 97 ASP A CA 1
ATOM 779 C C . ASP A 1 97 ? -14.725 6.165 15.916 1.00 74.62 97 ASP A C 1
ATOM 781 O O . ASP A 1 97 ? -14.126 5.837 14.907 1.00 74.62 97 ASP A O 1
ATOM 785 N N . MET A 1 98 ? -15.761 7.011 15.850 1.00 78.19 98 MET A N 1
ATOM 786 C CA . MET A 1 98 ? -16.285 7.499 14.563 1.00 78.19 98 MET A CA 1
ATOM 787 C C . MET A 1 98 ? -15.275 8.349 13.773 1.00 78.19 98 MET A C 1
ATOM 789 O O . MET A 1 98 ? -15.319 8.385 12.542 1.00 78.19 98 MET A O 1
ATOM 793 N N . ILE A 1 99 ? -14.393 9.091 14.456 1.00 79.44 99 ILE A N 1
ATOM 794 C CA . ILE A 1 99 ? -13.344 9.881 13.789 1.00 7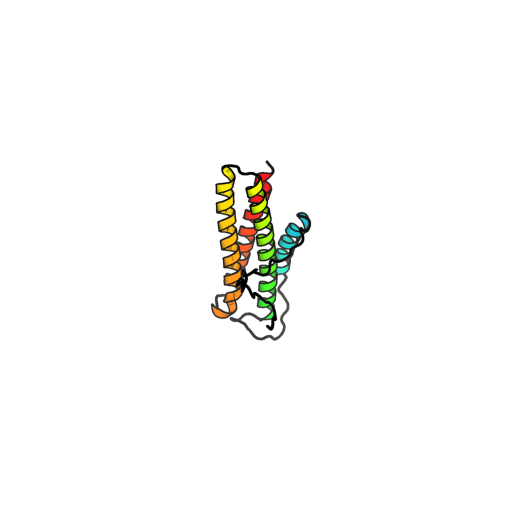9.44 99 ILE A CA 1
ATOM 795 C C . ILE A 1 99 ? -12.249 8.935 13.287 1.00 79.44 99 ILE A C 1
ATOM 797 O O . ILE A 1 99 ? -11.797 9.071 12.148 1.00 79.44 99 ILE A O 1
ATOM 801 N N . PHE A 1 100 ? -11.875 7.948 14.103 1.00 83.94 100 PHE A N 1
ATOM 802 C CA . PHE A 1 100 ? -10.907 6.922 13.726 1.00 83.94 100 PHE A CA 1
ATOM 803 C C . PHE A 1 100 ? -11.409 6.037 12.579 1.00 83.94 100 PHE A C 1
ATOM 805 O O . PHE A 1 100 ? -10.677 5.837 11.615 1.00 83.94 100 PHE A O 1
ATOM 812 N N . GLU A 1 101 ? -12.671 5.610 12.602 1.00 87.75 101 GLU A N 1
ATOM 813 C CA . GLU A 1 101 ? -13.326 4.843 11.536 1.00 87.75 101 GLU A CA 1
ATOM 814 C C . GLU A 1 101 ? -13.271 5.575 10.200 1.00 87.75 101 GLU A C 1
ATOM 816 O O . GLU A 1 101 ? -12.881 4.992 9.189 1.00 87.75 101 GLU A O 1
ATOM 821 N N . LYS A 1 102 ? -13.609 6.872 10.188 1.00 89.94 102 LYS A N 1
ATOM 822 C CA . LYS A 1 102 ? -13.526 7.689 8.971 1.00 89.94 102 LYS A CA 1
ATOM 823 C C . LYS A 1 102 ? -12.100 7.768 8.445 1.00 89.94 102 LYS A C 1
ATOM 825 O O . LYS A 1 102 ? -11.895 7.658 7.238 1.00 89.94 102 LYS A O 1
ATOM 830 N N . ARG A 1 103 ? -11.117 7.955 9.328 1.00 91.50 103 ARG A N 1
ATOM 831 C CA . ARG A 1 103 ? -9.714 8.055 8.916 1.00 91.50 103 ARG A CA 1
ATOM 832 C C . ARG A 1 103 ? -9.181 6.727 8.383 1.00 91.50 103 ARG A C 1
ATOM 834 O O . ARG A 1 103 ? -8.560 6.717 7.328 1.00 91.50 103 ARG A O 1
ATOM 841 N N . ILE A 1 104 ? -9.488 5.617 9.049 1.00 92.56 104 ILE A N 1
ATOM 842 C CA . ILE A 1 104 ? -9.128 4.271 8.587 1.00 92.56 104 ILE A CA 1
ATOM 843 C C . ILE A 1 104 ? -9.786 3.963 7.245 1.00 92.56 104 ILE A C 1
ATOM 845 O O . ILE A 1 104 ? -9.130 3.429 6.358 1.00 92.56 104 ILE A O 1
ATOM 849 N N . TYR A 1 105 ? -11.051 4.347 7.061 1.00 94.44 105 TYR A N 1
ATOM 850 C CA . TYR A 1 105 ? -11.730 4.191 5.779 1.00 94.44 105 TYR A CA 1
ATOM 851 C C . TYR A 1 105 ? -11.015 4.957 4.658 1.00 94.44 105 TYR A C 1
ATOM 853 O O . TYR A 1 105 ? -10.797 4.398 3.586 1.00 94.44 105 TYR A O 1
ATOM 861 N N . ILE A 1 106 ? -10.614 6.210 4.897 1.00 95.81 106 ILE A N 1
ATOM 862 C CA . ILE A 1 106 ? -9.861 7.005 3.913 1.00 95.81 106 ILE A CA 1
ATOM 863 C C . ILE A 1 106 ? -8.535 6.317 3.565 1.00 95.81 106 ILE A C 1
ATOM 865 O O . ILE A 1 106 ? -8.255 6.118 2.383 1.00 95.81 106 ILE A O 1
ATOM 869 N N . LEU A 1 107 ? -7.766 5.898 4.575 1.00 95.88 107 LEU A N 1
ATOM 870 C CA . LEU A 1 107 ? -6.483 5.213 4.385 1.00 95.88 107 LEU A CA 1
ATOM 871 C C . LEU A 1 107 ? -6.650 3.891 3.620 1.00 95.88 107 LEU A C 1
ATOM 873 O O . LEU A 1 107 ? -5.843 3.570 2.752 1.00 95.88 107 LEU A O 1
ATOM 877 N N . GLU A 1 108 ? -7.735 3.154 3.865 1.00 96.62 108 GLU A N 1
ATOM 878 C CA . GLU A 1 108 ? -8.070 1.943 3.113 1.00 96.62 108 GLU A CA 1
ATOM 879 C C . GLU A 1 108 ? -8.357 2.243 1.637 1.00 96.62 108 GLU A C 1
ATOM 881 O O . GLU A 1 108 ? -7.872 1.526 0.759 1.00 96.62 108 GLU A O 1
ATOM 886 N N . GLN A 1 109 ? -9.126 3.295 1.338 1.00 97.62 109 GLN A N 1
ATOM 887 C CA . GLN A 1 109 ? -9.393 3.681 -0.051 1.00 97.62 109 GLN A CA 1
ATOM 888 C C . GLN A 1 109 ? -8.116 4.134 -0.765 1.00 97.62 109 GLN A C 1
ATOM 890 O O . GLN A 1 109 ? -7.905 3.766 -1.920 1.00 97.62 109 GLN A O 1
ATOM 895 N N . GLN A 1 110 ? -7.242 4.880 -0.084 1.00 95.94 110 GLN A N 1
ATOM 896 C CA . GLN A 1 110 ? -5.947 5.289 -0.633 1.00 95.94 110 GLN A CA 1
ATOM 897 C C . GLN A 1 110 ? -5.054 4.075 -0.919 1.00 95.94 110 GLN A C 1
ATOM 899 O O . GLN A 1 110 ? -4.508 3.959 -2.014 1.00 95.94 110 GLN A O 1
ATOM 904 N N . ASN A 1 111 ? -4.978 3.114 0.005 1.00 95.81 111 ASN A N 1
ATOM 905 C CA . ASN A 1 111 ? -4.189 1.894 -0.181 1.00 95.81 111 ASN A CA 1
ATOM 906 C C . ASN A 1 111 ? -4.716 1.041 -1.357 1.00 95.81 111 ASN A C 1
ATOM 908 O O . ASN A 1 111 ? -3.935 0.536 -2.165 1.00 95.81 111 ASN A O 1
ATOM 912 N N . LYS A 1 112 ? -6.046 0.955 -1.528 1.00 96.88 112 LYS A N 1
ATOM 913 C CA . LYS A 1 112 ? -6.680 0.321 -2.702 1.00 96.88 112 LYS A CA 1
ATOM 914 C C . LYS A 1 112 ? -6.376 1.066 -4.003 1.00 96.88 112 LYS A C 1
ATOM 916 O O . LYS A 1 112 ? -6.111 0.428 -5.022 1.00 96.88 112 LYS A O 1
ATOM 921 N N . ASN A 1 113 ? -6.396 2.398 -3.981 1.00 96.50 113 ASN A N 1
ATOM 922 C CA . ASN A 1 113 ? -6.074 3.215 -5.149 1.00 96.50 113 ASN A CA 1
ATOM 923 C C . ASN A 1 113 ? -4.614 3.034 -5.596 1.00 96.50 113 ASN A C 1
ATOM 925 O O . ASN A 1 113 ? -4.360 2.913 -6.794 1.00 96.50 113 ASN A O 1
ATOM 929 N N . LEU A 1 114 ? -3.669 2.930 -4.656 1.00 95.50 114 LEU A N 1
ATOM 930 C CA . LEU A 1 114 ? -2.267 2.638 -4.971 1.00 95.50 114 LEU A CA 1
ATOM 931 C C . LEU A 1 114 ? -2.114 1.312 -5.712 1.00 95.50 114 LEU A C 1
ATOM 933 O O . LEU A 1 114 ? -1.458 1.267 -6.751 1.00 95.50 114 LEU A O 1
ATOM 937 N N . ARG A 1 115 ? -2.784 0.251 -5.241 1.00 95.31 115 ARG A N 1
ATOM 938 C CA . ARG A 1 115 ? -2.782 -1.056 -5.917 1.00 95.31 115 ARG A CA 1
ATOM 939 C C . ARG A 1 115 ? -3.268 -0.953 -7.365 1.00 95.31 115 ARG A C 1
ATOM 941 O O . ARG A 1 115 ? -2.674 -1.547 -8.265 1.00 95.31 115 ARG A O 1
ATOM 948 N N . GLN A 1 116 ? -4.330 -0.182 -7.598 1.00 94.56 116 GLN A N 1
ATOM 949 C CA . GLN A 1 116 ? -4.869 0.048 -8.941 1.00 94.56 116 GLN A CA 1
ATOM 950 C C . GLN A 1 116 ? -3.879 0.809 -9.830 1.00 94.56 116 GLN A C 1
ATOM 952 O O . GLN A 1 116 ? -3.635 0.386 -10.956 1.00 94.56 116 GLN A O 1
ATOM 957 N N . ARG A 1 117 ? -3.262 1.884 -9.322 1.00 93.31 117 ARG A N 1
ATOM 958 C CA . ARG A 1 117 ? -2.264 2.676 -10.065 1.00 93.31 117 ARG A CA 1
ATOM 959 C C . ARG A 1 117 ? -1.025 1.863 -10.424 1.00 93.31 117 ARG A C 1
ATOM 961 O O . ARG A 1 117 ? -0.567 1.939 -11.558 1.00 93.31 117 ARG A O 1
ATOM 968 N N . ILE A 1 118 ? -0.525 1.046 -9.497 1.00 92.44 118 ILE A N 1
ATOM 969 C CA . ILE A 1 118 ? 0.566 0.098 -9.763 1.00 92.44 118 ILE A CA 1
ATOM 970 C C . ILE A 1 118 ? 0.146 -0.891 -10.849 1.00 92.44 118 ILE A C 1
ATOM 972 O O . ILE A 1 118 ? 0.851 -1.069 -11.832 1.00 92.44 118 ILE A O 1
ATOM 976 N N . SER A 1 119 ? -1.036 -1.489 -10.746 1.00 91.19 119 SER A N 1
ATOM 977 C CA . SER A 1 119 ? -1.488 -2.454 -11.756 1.00 91.19 119 SER A CA 1
ATOM 978 C C . SER A 1 119 ? -1.637 -1.833 -13.154 1.00 91.19 119 SER A C 1
ATOM 980 O O . SER A 1 119 ? -1.361 -2.507 -14.142 1.00 91.19 119 SER A O 1
ATOM 982 N N . ALA A 1 120 ? -2.019 -0.554 -13.234 1.00 90.50 120 ALA A N 1
ATOM 983 C CA . ALA A 1 120 ? -2.303 0.155 -14.482 1.00 90.50 120 ALA A CA 1
ATOM 984 C C . ALA A 1 120 ? -1.094 0.869 -15.121 1.00 90.50 120 ALA A C 1
ATOM 986 O O . ALA A 1 120 ? -1.195 1.342 -16.254 1.00 90.50 120 ALA A O 1
ATOM 987 N N . TYR A 1 121 ? 0.056 0.954 -14.444 1.00 87.31 121 TYR A N 1
ATOM 988 C CA . TYR A 1 121 ? 1.253 1.618 -14.984 1.00 87.31 121 TYR A CA 1
ATOM 989 C C . TYR A 1 121 ? 1.689 1.126 -16.387 1.00 87.31 121 TYR A C 1
ATOM 991 O O . TYR A 1 121 ? 2.017 1.971 -17.228 1.00 87.31 121 TYR A O 1
ATOM 999 N N . PRO A 1 122 ? 1.639 -0.188 -16.709 1.00 82.38 122 PRO A N 1
ATOM 1000 C CA . PRO A 1 122 ? 1.948 -0.681 -18.056 1.00 82.38 122 PRO A CA 1
ATOM 1001 C C . PRO A 1 122 ? 1.064 -0.093 -19.168 1.00 82.38 122 PRO A C 1
ATOM 1003 O O . PRO A 1 122 ? 1.467 -0.079 -20.330 1.00 82.38 122 PRO A O 1
ATOM 1006 N N . GLU A 1 123 ? -0.135 0.382 -18.822 1.00 75.00 123 GLU A N 1
ATOM 1007 C CA . GLU A 1 123 ? -1.149 0.866 -19.763 1.00 75.00 123 GLU A CA 1
ATOM 1008 C C . GLU A 1 123 ? -1.179 2.398 -19.862 1.00 75.00 123 GLU A C 1
ATOM 1010 O O . GLU A 1 123 ? -1.320 2.942 -20.953 1.00 75.00 123 GLU A O 1
ATOM 1015 N N . ILE A 1 124 ? -1.045 3.097 -18.728 1.00 67.50 124 ILE A N 1
ATOM 1016 C CA . ILE A 1 124 ? -1.250 4.554 -18.627 1.00 67.50 124 ILE A CA 1
ATOM 1017 C C . ILE A 1 124 ? 0.012 5.351 -19.010 1.00 67.50 124 ILE A C 1
ATOM 1019 O O . ILE A 1 124 ? -0.099 6.521 -19.364 1.00 67.50 124 ILE A O 1
ATOM 1023 N N . GLN A 1 125 ? 1.187 4.706 -18.999 1.00 67.88 125 GLN A N 1
ATOM 1024 C CA . GLN A 1 125 ? 2.476 5.248 -19.458 1.00 67.88 125 GLN A CA 1
ATOM 1025 C C . GLN A 1 125 ? 2.788 6.657 -18.920 1.00 67.88 125 GLN A C 1
ATOM 1027 O O . GLN A 1 125 ? 2.713 7.654 -19.637 1.00 67.88 125 GLN A O 1
ATOM 1032 N N . SER A 1 126 ? 3.184 6.732 -17.648 1.00 68.94 126 SER A N 1
ATOM 1033 C CA . SER A 1 126 ? 3.772 7.936 -17.049 1.00 68.94 126 SER A CA 1
ATOM 1034 C C . SER A 1 126 ? 5.295 7.823 -16.941 1.00 68.94 126 SER A C 1
ATOM 1036 O O . SER A 1 126 ? 5.856 6.724 -17.000 1.00 68.94 126 SER A O 1
ATOM 1038 N N . ASP A 1 127 ? 5.959 8.963 -16.733 1.00 86.25 127 ASP A N 1
ATOM 1039 C CA . ASP A 1 127 ? 7.381 9.001 -16.384 1.00 86.25 127 ASP A CA 1
ATOM 1040 C C . ASP A 1 127 ? 7.668 8.061 -15.204 1.00 86.25 127 ASP A C 1
ATOM 1042 O O . ASP A 1 127 ? 6.981 8.104 -14.178 1.00 86.25 127 ASP A O 1
ATOM 1046 N N . TRP A 1 12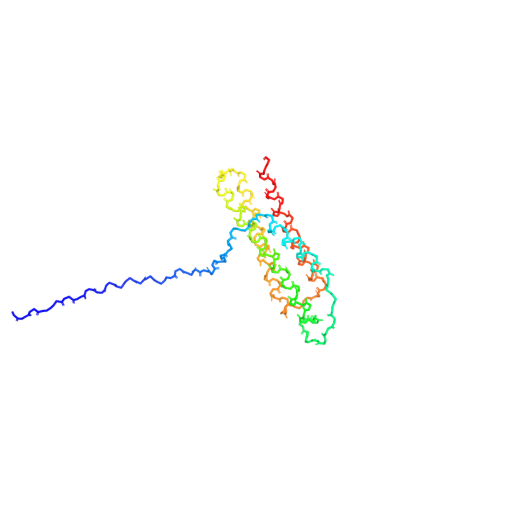8 ? 8.638 7.166 -15.390 1.00 87.44 128 TRP A N 1
ATOM 1047 C CA . TRP A 1 128 ? 8.932 6.094 -14.443 1.00 87.44 128 TRP A CA 1
ATOM 1048 C C . TRP A 1 128 ? 9.399 6.619 -13.094 1.00 87.44 128 TRP A C 1
ATOM 1050 O O . TRP A 1 128 ? 8.925 6.156 -12.057 1.00 87.44 128 TRP A O 1
ATOM 1060 N N . ASP A 1 129 ? 10.317 7.581 -13.106 1.00 87.06 129 ASP A N 1
ATOM 1061 C CA . ASP A 1 129 ? 10.938 8.079 -11.885 1.00 87.06 129 ASP A CA 1
ATOM 1062 C C . ASP A 1 129 ? 9.921 8.857 -11.051 1.00 87.06 129 ASP A C 1
ATOM 1064 O O . ASP A 1 129 ? 9.795 8.619 -9.846 1.00 87.06 129 ASP A O 1
ATOM 1068 N N . SER A 1 130 ? 9.115 9.694 -11.708 1.00 89.00 130 SER A N 1
ATOM 1069 C CA . SER A 1 130 ? 8.007 10.414 -11.078 1.00 89.00 130 SER A CA 1
ATOM 1070 C C . SER A 1 130 ? 6.982 9.444 -10.488 1.00 89.00 130 SER A C 1
ATOM 1072 O O . SER A 1 130 ? 6.623 9.547 -9.316 1.00 89.00 130 SER A O 1
ATOM 1074 N N . PHE A 1 131 ? 6.574 8.435 -11.261 1.00 90.88 131 PHE A N 1
ATOM 1075 C CA . PHE A 1 131 ? 5.635 7.412 -10.807 1.00 90.88 131 PHE A CA 1
ATOM 1076 C C . PHE A 1 131 ? 6.161 6.633 -9.593 1.00 90.88 131 PHE A C 1
ATOM 1078 O O . PHE A 1 131 ? 5.465 6.493 -8.584 1.00 90.88 131 PHE A O 1
ATOM 1085 N N . LYS A 1 132 ? 7.407 6.148 -9.665 1.00 89.75 132 LYS A N 1
ATOM 1086 C CA . LYS A 1 132 ? 8.064 5.421 -8.574 1.00 89.75 132 LYS A CA 1
ATOM 1087 C C . LYS A 1 132 ? 8.113 6.280 -7.312 1.00 89.75 132 LYS A C 1
ATOM 1089 O O . LYS A 1 132 ? 7.803 5.783 -6.226 1.00 89.75 132 LYS A O 1
ATOM 1094 N N . GLN A 1 133 ? 8.501 7.548 -7.443 1.00 89.56 133 GLN A N 1
ATOM 1095 C CA . GLN A 1 133 ? 8.604 8.484 -6.326 1.00 89.56 133 GLN A CA 1
ATOM 1096 C C . GLN A 1 133 ? 7.242 8.754 -5.681 1.00 89.56 133 GLN A C 1
ATOM 1098 O O . GLN A 1 133 ? 7.128 8.661 -4.458 1.00 89.56 133 GLN A O 1
ATOM 1103 N N . GLU A 1 134 ? 6.215 9.046 -6.481 1.00 92.12 134 GLU A N 1
ATOM 1104 C CA . GLU A 1 134 ? 4.854 9.305 -6.000 1.00 92.12 134 GLU A CA 1
ATOM 1105 C C . GLU A 1 134 ? 4.303 8.114 -5.216 1.00 92.12 134 GLU A C 1
ATOM 1107 O O . GLU A 1 134 ? 3.955 8.248 -4.042 1.00 92.12 134 GLU A O 1
ATOM 1112 N N . ILE A 1 135 ? 4.308 6.923 -5.823 1.00 93.62 135 ILE A N 1
ATOM 1113 C CA . ILE A 1 135 ? 3.807 5.706 -5.176 1.00 93.62 135 ILE A CA 1
ATOM 1114 C C . ILE A 1 135 ? 4.591 5.405 -3.894 1.00 93.62 135 ILE A C 1
ATOM 1116 O O . ILE A 1 135 ? 3.998 5.045 -2.877 1.00 93.62 135 ILE A O 1
ATOM 1120 N N . THR A 1 136 ? 5.917 5.571 -3.910 1.00 91.56 136 THR A N 1
ATOM 1121 C CA . THR A 1 136 ? 6.751 5.343 -2.720 1.00 91.56 136 THR A CA 1
ATOM 1122 C C . THR A 1 136 ? 6.400 6.315 -1.594 1.00 91.56 136 THR A C 1
ATOM 1124 O O . THR A 1 136 ? 6.247 5.888 -0.449 1.00 91.56 136 THR A O 1
ATOM 1127 N N . SER A 1 137 ? 6.235 7.602 -1.911 1.00 92.25 137 SER A N 1
ATOM 1128 C CA . SER A 1 137 ? 5.866 8.637 -0.942 1.00 92.25 137 SER A CA 1
ATOM 1129 C C . SER A 1 137 ? 4.483 8.390 -0.343 1.00 92.25 137 SER A C 1
ATOM 1131 O O . SER A 1 137 ? 4.299 8.512 0.866 1.00 92.25 137 SER A O 1
ATOM 1133 N N . GLU A 1 138 ? 3.507 8.016 -1.167 1.00 94.75 138 GLU A N 1
ATOM 1134 C CA . GLU A 1 138 ? 2.149 7.731 -0.706 1.00 94.75 138 GLU A CA 1
ATOM 1135 C C . GLU A 1 138 ? 2.098 6.473 0.171 1.00 94.75 138 GLU A C 1
ATOM 1137 O O . GLU A 1 138 ? 1.463 6.484 1.226 1.00 94.75 138 GLU A O 1
ATOM 1142 N N . LEU A 1 139 ? 2.827 5.410 -0.193 1.00 92.94 139 LEU A N 1
ATOM 1143 C CA . LEU A 1 139 ? 2.968 4.229 0.664 1.00 92.94 139 LEU A CA 1
ATOM 1144 C C . LEU A 1 139 ? 3.614 4.579 2.010 1.00 92.94 139 LEU A C 1
ATOM 1146 O O . LEU A 1 139 ? 3.182 4.062 3.044 1.00 92.94 139 LEU A O 1
ATOM 1150 N N . ASP A 1 140 ? 4.645 5.431 2.014 1.00 90.94 140 ASP A N 1
ATOM 1151 C CA . ASP A 1 140 ? 5.307 5.907 3.236 1.00 90.94 140 ASP A CA 1
ATOM 1152 C C . ASP A 1 140 ? 4.321 6.673 4.122 1.00 90.94 140 ASP A C 1
ATOM 1154 O O . ASP A 1 140 ? 4.202 6.362 5.310 1.00 90.94 140 ASP A O 1
ATOM 1158 N N . GLN A 1 141 ? 3.570 7.611 3.542 1.00 93.38 141 GLN A N 1
ATOM 1159 C CA . GLN A 1 141 ? 2.585 8.408 4.263 1.00 93.38 141 GLN A CA 1
ATOM 1160 C C . GLN A 1 141 ? 1.492 7.532 4.882 1.00 93.38 141 GLN A C 1
ATOM 1162 O O . GLN A 1 141 ? 1.253 7.629 6.085 1.00 93.38 141 GLN A O 1
ATOM 1167 N N . ILE A 1 142 ? 0.870 6.640 4.103 1.00 93.44 142 ILE A N 1
ATOM 1168 C CA . ILE A 1 142 ? -0.183 5.744 4.607 1.00 93.44 142 ILE A CA 1
ATOM 1169 C C . ILE A 1 142 ? 0.355 4.879 5.745 1.00 93.44 142 ILE A C 1
ATOM 1171 O O . ILE A 1 142 ? -0.288 4.770 6.789 1.00 93.44 142 ILE A O 1
ATOM 1175 N N . SER A 1 143 ? 1.557 4.316 5.574 1.00 91.25 143 SER A N 1
ATOM 1176 C CA . SER A 1 143 ? 2.194 3.505 6.613 1.00 91.25 143 SER A CA 1
ATOM 1177 C C . SER A 1 143 ? 2.366 4.323 7.894 1.00 91.25 143 SER A C 1
ATOM 1179 O O . SER A 1 143 ? 1.950 3.889 8.961 1.00 91.25 143 SER A O 1
ATOM 1181 N N . MET A 1 144 ? 2.943 5.526 7.812 1.00 89.19 144 MET A N 1
ATOM 1182 C CA . MET A 1 144 ? 3.156 6.388 8.981 1.00 89.19 144 MET A CA 1
ATOM 1183 C C . MET A 1 144 ? 1.846 6.774 9.667 1.00 89.19 144 MET A C 1
ATOM 1185 O O . MET A 1 144 ? 1.767 6.744 10.896 1.00 89.19 144 MET A O 1
ATOM 1189 N N . GLU A 1 145 ? 0.816 7.109 8.893 1.00 90.88 145 GLU A N 1
ATOM 1190 C CA . GLU A 1 145 ? -0.487 7.470 9.439 1.00 90.88 145 GLU A CA 1
ATOM 1191 C C . GLU A 1 145 ? -1.135 6.299 10.176 1.00 90.88 145 GLU A C 1
ATOM 1193 O O . GLU A 1 145 ? -1.558 6.480 11.315 1.00 90.88 145 GLU A O 1
ATOM 1198 N N . LEU A 1 146 ? -1.149 5.097 9.592 1.00 89.44 146 LEU A N 1
ATOM 1199 C CA . LEU A 1 146 ? -1.706 3.909 10.244 1.00 89.44 146 LEU A CA 1
ATOM 1200 C C . LEU A 1 146 ? -0.977 3.577 11.552 1.00 89.44 146 LEU A C 1
ATOM 1202 O O . LEU A 1 146 ? -1.626 3.334 12.569 1.00 89.44 146 LEU A O 1
ATOM 1206 N N . LYS A 1 147 ? 0.359 3.651 11.563 1.00 87.19 147 LYS A N 1
ATOM 1207 C CA . LYS A 1 147 ? 1.158 3.451 12.785 1.00 87.19 147 LYS A CA 1
ATOM 1208 C C . LYS A 1 147 ? 0.845 4.496 13.856 1.00 87.19 147 LYS A C 1
ATOM 1210 O O . LYS A 1 147 ? 0.773 4.177 15.038 1.00 87.19 147 LYS A O 1
ATOM 1215 N N . GLY A 1 148 ? 0.625 5.747 13.454 1.00 86.31 148 GLY A N 1
ATOM 1216 C CA . GLY A 1 148 ? 0.218 6.810 14.373 1.00 86.31 148 GLY A CA 1
ATOM 1217 C C . GLY A 1 148 ? -1.138 6.546 15.034 1.00 86.31 148 GLY A C 1
ATOM 1218 O O . GLY A 1 148 ? -1.331 6.913 16.193 1.00 86.31 148 GLY A O 1
ATOM 1219 N N . LEU A 1 149 ? -2.062 5.888 14.327 1.00 84.38 149 LEU A N 1
ATOM 1220 C CA . LEU A 1 149 ? -3.357 5.481 14.882 1.00 84.38 149 LEU A CA 1
ATOM 1221 C C . LEU A 1 149 ? -3.226 4.305 15.853 1.00 84.38 149 LEU A C 1
ATOM 1223 O O . LEU A 1 149 ? -3.943 4.275 16.847 1.00 84.38 149 LEU A O 1
ATOM 1227 N N . ASP A 1 150 ? -2.290 3.388 15.609 1.00 75.88 150 ASP A N 1
ATOM 1228 C CA . ASP A 1 150 ? -2.002 2.267 16.513 1.00 75.88 150 ASP A CA 1
ATOM 1229 C C . ASP A 1 150 ? -1.419 2.735 17.860 1.00 75.88 150 ASP A C 1
ATOM 1231 O O . ASP A 1 150 ? -1.890 2.347 18.928 1.00 75.88 150 ASP A O 1
ATOM 1235 N N . VAL A 1 151 ? -0.452 3.659 17.827 1.00 66.44 151 VAL A N 1
ATOM 1236 C CA . VAL A 1 151 ? 0.186 4.212 19.041 1.00 66.44 151 VAL A CA 1
ATOM 1237 C C . VAL A 1 151 ? -0.738 5.179 19.801 1.00 66.44 151 VAL A C 1
ATOM 1239 O O . VAL A 1 151 ? -0.593 5.382 21.006 1.00 66.44 151 VAL A O 1
ATOM 1242 N N . GLY A 1 152 ? -1.697 5.802 19.110 1.00 57.38 152 GLY A N 1
ATOM 1243 C CA . GLY A 1 152 ? -2.613 6.785 19.693 1.00 57.38 152 GLY A CA 1
ATOM 1244 C C . GLY A 1 152 ? -3.640 6.208 20.677 1.00 57.38 152 GLY A C 1
ATOM 1245 O O . GLY A 1 152 ? -4.101 6.947 21.543 1.00 57.38 152 GLY A O 1
ATOM 1246 N N . GLU A 1 153 ? -3.984 4.918 20.584 1.00 50.28 153 GLU A N 1
ATOM 1247 C CA . GLU A 1 153 ? -4.953 4.264 21.486 1.00 50.28 153 GLU A CA 1
ATOM 1248 C C . GLU A 1 153 ? -4.336 3.699 22.776 1.00 50.28 153 GLU A C 1
ATOM 1250 O O . GLU A 1 153 ? -5.065 3.315 23.691 1.00 50.28 153 GLU A O 1
ATOM 1255 N N . THR A 1 154 ? -3.005 3.657 22.893 1.00 43.78 154 THR A N 1
ATOM 1256 C CA . THR A 1 154 ? -2.313 3.130 24.084 1.00 43.78 154 THR A CA 1
ATOM 1257 C C . THR A 1 154 ? -2.142 4.159 25.215 1.00 43.78 154 THR A C 1
ATOM 1259 O O . THR A 1 154 ? -1.505 3.846 26.223 1.00 43.78 154 THR A O 1
ATOM 1262 N N . ARG A 1 155 ? -2.698 5.374 25.083 1.00 35.06 155 ARG A N 1
ATOM 1263 C CA . ARG A 1 155 ? -2.628 6.458 26.083 1.00 35.06 155 ARG A CA 1
ATOM 1264 C C . ARG A 1 155 ? -3.987 6.892 26.621 1.00 35.06 155 AR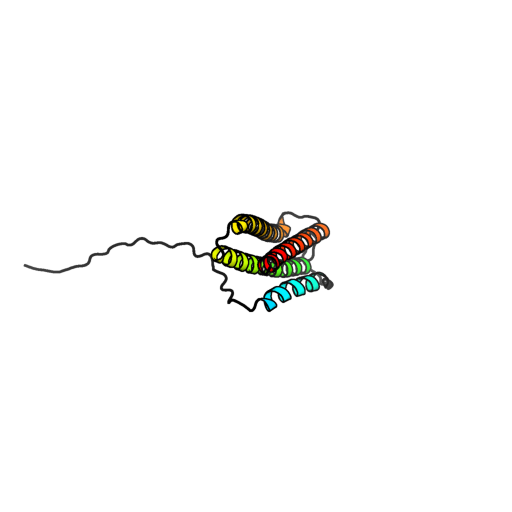G A C 1
ATOM 1266 O O . ARG A 1 155 ? -4.941 7.016 25.825 1.00 35.06 155 ARG A O 1
#

Foldseek 3Di:
DDDDDDDDDDDPPDDDDPPPPDPPDDPDDPVVLVVQLVVLVVQLVPPDDDDDADDQLNHGPVNLVSLLVSLVSLLVSLVVLLVVLVVVLVVPVDPCSVVVVVVSVVLNVLSVVLNVLSVCCSPPRDDPVVSSVVSSVSSVVSVVVSVVSVVVVVD

Sequence (155 aa):
MKRTTFILAIIFFQFAGVITPGCDSKVQDDNETYERIYFAKQDLESLQSDSDTLSISGVSVEKWENFRNISDKRIIGNESLIDELKTRIKKSGKRNDMIFEKRIYILEQQNKNLRQRISAYPEIQSDWDSFKQEITSELDQISMELKGLDVGETR

Radius of gyration: 23.32 Å; chains: 1; bounding box: 76×63×49 Å

pLDDT: mean 72.06, std 20.22, range [35.06, 97.62]